Protein AF-A0A6A5EBA9-F1 (afdb_monomer)

Nearest PDB structures (foldseek):
  7dvq-assembly1_Y  TM=9.842E-01  e=2.136E-17  Homo sapiens
  8i0r-assembly1_Y  TM=9.805E-01  e=6.314E-17  Homo sapiens
  6ff4-assembly1_1  TM=9.673E-01  e=4.820E-16  Homo sapiens
  7abh-assembly1_1  TM=9.450E-01  e=1.632E-15  Homo sapiens
  5z56-assembly1_Y  TM=9.742E-01  e=1.016E-14  Homo sapiens

Structure (mmCIF, N/CA/C/O backbone):
data_AF-A0A6A5EBA9-F1
#
_entry.id   AF-A0A6A5EBA9-F1
#
loop_
_atom_site.group_PDB
_atom_site.id
_atom_site.type_symbol
_atom_site.label_atom_id
_atom_site.label_alt_id
_atom_site.label_comp_id
_atom_site.label_asym_id
_atom_site.label_entity_id
_atom_site.label_seq_id
_atom_site.pdbx_PDB_ins_code
_atom_site.Cartn_x
_atom_site.Cartn_y
_atom_site.Cartn_z
_atom_site.occupancy
_atom_site.B_iso_or_equiv
_atom_site.auth_seq_id
_atom_site.auth_comp_id
_atom_site.auth_asym_id
_atom_site.auth_atom_id
_atom_site.pdbx_PDB_model_num
ATOM 1 N N . MET A 1 1 ? 9.100 13.793 12.012 1.00 55.47 1 MET A N 1
ATOM 2 C CA . MET A 1 1 ? 9.192 13.677 10.538 1.00 55.47 1 MET A CA 1
ATOM 3 C C . MET A 1 1 ? 7.772 13.586 9.990 1.00 55.47 1 MET A C 1
ATOM 5 O O . MET A 1 1 ? 7.019 12.755 10.483 1.00 55.47 1 MET A O 1
ATOM 9 N N . ASN A 1 2 ? 7.370 14.476 9.081 1.00 79.38 2 ASN A N 1
ATOM 10 C CA . ASN A 1 2 ? 5.984 14.571 8.603 1.00 79.38 2 ASN A CA 1
ATOM 11 C C . ASN A 1 2 ? 5.656 13.392 7.648 1.00 79.38 2 ASN A C 1
ATOM 13 O O . ASN A 1 2 ? 6.435 13.141 6.728 1.00 79.38 2 ASN A O 1
ATOM 17 N N . PRO A 1 3 ? 4.548 12.649 7.851 1.00 70.31 3 PRO A N 1
ATOM 18 C CA . PRO A 1 3 ? 4.185 11.496 7.020 1.00 70.31 3 PRO A CA 1
ATOM 19 C C . PRO A 1 3 ? 3.956 11.841 5.540 1.00 70.31 3 PRO A C 1
ATOM 21 O O . PRO A 1 3 ? 4.330 11.050 4.679 1.00 70.31 3 PRO A O 1
ATOM 24 N N . LEU A 1 4 ? 3.452 13.038 5.219 1.00 77.69 4 LEU A N 1
ATOM 25 C CA . LEU A 1 4 ? 3.298 13.483 3.826 1.00 77.69 4 LEU A CA 1
ATOM 26 C C . LEU A 1 4 ? 4.651 13.711 3.142 1.00 77.69 4 LEU A C 1
ATOM 28 O O . LEU A 1 4 ? 4.798 13.484 1.944 1.00 77.69 4 LEU A O 1
ATOM 32 N N . THR A 1 5 ? 5.665 14.110 3.913 1.00 85.19 5 THR A N 1
ATOM 33 C CA . THR A 1 5 ? 7.035 14.222 3.408 1.00 85.19 5 THR A CA 1
ATOM 34 C C . THR A 1 5 ? 7.592 12.850 3.037 1.00 85.19 5 THR A C 1
ATOM 36 O O . THR A 1 5 ? 8.287 12.748 2.036 1.00 85.19 5 THR A O 1
ATOM 39 N N . LYS A 1 6 ? 7.249 11.782 3.773 1.00 86.94 6 LYS A N 1
ATOM 40 C CA . LYS A 1 6 ? 7.708 10.420 3.447 1.00 86.94 6 LYS A CA 1
ATOM 41 C C . LYS A 1 6 ? 7.158 9.926 2.108 1.00 86.94 6 LYS A C 1
ATOM 43 O O . LYS A 1 6 ? 7.929 9.426 1.301 1.00 86.94 6 LYS A O 1
ATOM 48 N N . VAL A 1 7 ? 5.860 10.124 1.858 1.00 89.75 7 VAL A N 1
ATOM 49 C CA . VAL A 1 7 ? 5.223 9.767 0.576 1.00 89.75 7 VAL A CA 1
ATOM 50 C C . VAL A 1 7 ? 5.927 10.471 -0.583 1.00 89.75 7 VAL A C 1
ATOM 52 O O . VAL A 1 7 ? 6.308 9.828 -1.558 1.00 89.75 7 VAL A O 1
ATOM 55 N N . LYS A 1 8 ? 6.153 11.784 -0.444 1.00 91.38 8 LYS A N 1
ATOM 56 C CA . LYS A 1 8 ? 6.834 12.593 -1.459 1.00 91.38 8 LYS A CA 1
ATOM 57 C C . LYS A 1 8 ? 8.256 12.095 -1.741 1.00 91.38 8 LYS A C 1
ATOM 59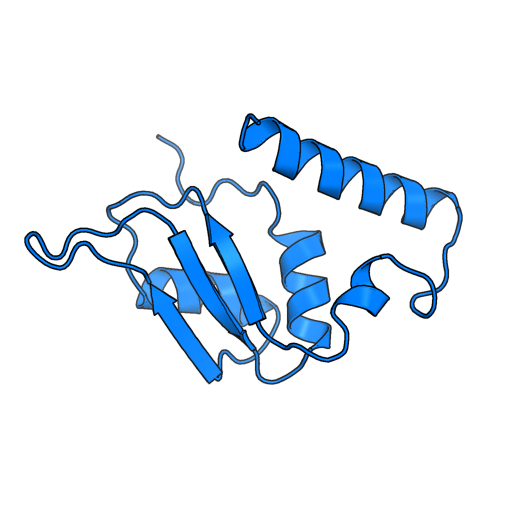 O O . LYS A 1 8 ? 8.618 11.975 -2.903 1.00 91.38 8 LYS A O 1
ATOM 64 N N . LEU A 1 9 ? 9.027 11.766 -0.703 1.00 93.12 9 LEU A N 1
ATOM 65 C CA . LEU A 1 9 ? 10.403 11.281 -0.850 1.00 93.12 9 LEU A CA 1
ATOM 66 C C . LEU A 1 9 ? 10.488 9.945 -1.600 1.00 93.12 9 LEU A C 1
ATOM 68 O O . LEU A 1 9 ? 11.359 9.795 -2.449 1.00 93.12 9 LEU A O 1
ATOM 72 N N . ILE A 1 10 ? 9.586 8.997 -1.324 1.00 92.62 10 ILE A N 1
ATOM 73 C CA . ILE A 1 10 ? 9.551 7.707 -2.038 1.00 92.62 10 ILE A CA 1
ATOM 74 C C . ILE A 1 10 ? 9.206 7.928 -3.517 1.00 92.62 10 ILE A C 1
ATOM 76 O O . ILE A 1 10 ? 9.869 7.385 -4.394 1.00 92.62 10 ILE A O 1
ATOM 80 N N . ASN A 1 11 ? 8.242 8.804 -3.814 1.00 93.50 11 ASN A N 1
ATOM 81 C CA . ASN A 1 11 ? 7.888 9.117 -5.202 1.00 93.50 11 ASN A CA 1
ATOM 82 C C . ASN A 1 11 ? 9.033 9.816 -5.954 1.00 93.50 11 ASN A C 1
ATOM 84 O O . ASN A 1 11 ? 9.273 9.524 -7.123 1.00 93.50 11 ASN A O 1
ATOM 88 N N . GLU A 1 12 ? 9.763 10.718 -5.293 1.00 94.69 12 GLU A N 1
ATOM 89 C CA . GLU A 1 12 ? 10.962 11.349 -5.859 1.00 94.69 12 GLU A CA 1
ATOM 90 C C . GLU A 1 12 ? 12.089 10.335 -6.097 1.00 94.69 12 GLU A C 1
ATOM 92 O O . GLU A 1 12 ? 12.775 10.415 -7.117 1.00 94.69 12 GLU A O 1
ATOM 97 N N . LEU A 1 13 ? 12.261 9.364 -5.193 1.00 93.94 13 LEU A N 1
ATOM 98 C CA . LEU A 1 13 ? 13.229 8.279 -5.345 1.00 93.94 13 LEU A CA 1
ATOM 99 C C . LEU A 1 13 ? 12.890 7.403 -6.558 1.00 93.94 13 LEU A C 1
ATOM 101 O O . LEU A 1 13 ? 13.748 7.217 -7.420 1.00 93.94 13 LEU A O 1
ATOM 105 N N . ASN A 1 14 ? 11.633 6.971 -6.681 1.00 93.50 14 ASN A N 1
ATOM 106 C CA . ASN A 1 14 ? 11.148 6.180 -7.814 1.00 93.50 14 ASN A CA 1
ATOM 107 C C . ASN A 1 14 ? 11.317 6.926 -9.146 1.00 93.50 14 ASN A C 1
ATOM 109 O O . ASN A 1 14 ? 11.839 6.376 -10.116 1.00 93.50 14 ASN A O 1
ATOM 113 N N . ALA A 1 15 ? 10.947 8.212 -9.191 1.00 93.81 15 ALA A N 1
ATOM 114 C CA . ALA A 1 15 ? 11.122 9.042 -10.382 1.00 93.81 15 ALA A CA 1
ATOM 115 C C . ALA A 1 15 ? 12.603 9.194 -10.766 1.00 93.81 15 ALA A C 1
ATOM 117 O O . ALA A 1 15 ? 12.956 9.160 -11.949 1.00 93.81 15 ALA A O 1
ATOM 118 N N . ARG A 1 16 ? 13.486 9.331 -9.770 1.00 94.56 16 ARG A N 1
ATOM 119 C CA . ARG A 1 16 ? 14.929 9.423 -9.988 1.00 94.56 16 ARG A CA 1
ATOM 120 C C . ARG A 1 16 ? 15.500 8.114 -10.527 1.00 94.56 16 ARG A C 1
ATOM 122 O O . ARG A 1 16 ? 16.256 8.166 -11.497 1.00 94.56 16 ARG A O 1
ATOM 129 N N . GLU A 1 17 ? 15.140 6.969 -9.953 1.00 94.62 17 GLU A N 1
ATOM 130 C CA . GLU A 1 17 ? 15.588 5.658 -10.441 1.00 94.62 17 GLU A CA 1
ATOM 131 C C . GLU A 1 17 ? 15.137 5.404 -11.882 1.00 94.62 17 GLU A C 1
ATOM 133 O O . GLU A 1 17 ? 15.955 5.014 -12.720 1.00 94.62 17 GLU A O 1
ATOM 138 N N . ALA A 1 18 ? 13.882 5.735 -12.199 1.00 92.25 18 ALA A N 1
ATOM 139 C CA . ALA A 1 18 ? 13.354 5.652 -13.557 1.00 92.25 18 ALA A CA 1
ATOM 140 C C . ALA A 1 18 ? 14.121 6.564 -14.533 1.00 92.25 18 ALA A C 1
ATOM 142 O O . ALA A 1 18 ? 14.488 6.129 -15.623 1.00 92.25 18 ALA A O 1
ATOM 143 N N . SER A 1 19 ? 14.427 7.806 -14.132 1.00 94.44 19 SER A N 1
ATOM 144 C CA . SER A 1 19 ? 15.168 8.763 -14.974 1.00 94.44 19 SER A CA 1
ATOM 145 C C . SER A 1 19 ? 16.603 8.328 -15.284 1.00 94.44 19 SER A C 1
ATOM 147 O O . SER A 1 19 ? 17.129 8.623 -16.355 1.00 94.44 19 SER A O 1
ATOM 149 N N . LEU A 1 20 ? 17.230 7.616 -14.347 1.00 94.69 20 LEU A N 1
ATOM 150 C CA . LEU A 1 20 ? 18.609 7.148 -14.452 1.00 94.69 20 LEU A CA 1
ATOM 151 C C . LEU A 1 20 ? 18.710 5.751 -15.084 1.00 94.69 20 LEU A C 1
ATOM 153 O O . LEU A 1 20 ? 19.823 5.264 -15.281 1.00 94.69 20 LEU A O 1
ATOM 157 N N . GLY A 1 21 ? 17.582 5.101 -15.396 1.00 92.75 21 GLY A N 1
ATOM 158 C CA . GLY A 1 21 ? 17.563 3.739 -15.932 1.00 92.75 21 GLY A CA 1
ATOM 159 C C . GLY A 1 21 ? 18.175 2.720 -14.969 1.00 92.75 21 GLY A C 1
ATOM 160 O O . GLY A 1 21 ? 18.897 1.814 -15.393 1.00 92.75 21 GLY A O 1
ATOM 161 N N . VAL A 1 22 ? 17.945 2.901 -13.665 1.00 92.62 22 VAL A N 1
ATOM 162 C CA . VAL A 1 22 ? 18.482 2.017 -12.625 1.00 92.62 22 VAL A CA 1
ATOM 163 C C . VAL A 1 22 ? 17.917 0.610 -12.821 1.00 92.62 22 VAL A C 1
ATOM 165 O O . VAL A 1 22 ? 16.718 0.422 -13.009 1.00 92.62 22 VAL A O 1
ATOM 168 N N . LYS A 1 23 ? 18.795 -0.399 -12.801 1.00 90.38 23 LYS A N 1
ATOM 169 C CA . LYS A 1 23 ? 18.379 -1.804 -12.895 1.00 90.38 23 LYS A CA 1
ATOM 170 C C . LYS A 1 23 ? 17.715 -2.237 -11.591 1.00 90.38 23 LYS A C 1
ATOM 172 O O . LYS A 1 23 ? 18.184 -1.871 -10.519 1.00 90.38 23 LYS A O 1
ATOM 177 N N . GLU A 1 24 ? 16.723 -3.118 -11.684 1.00 84.56 24 GLU A N 1
ATOM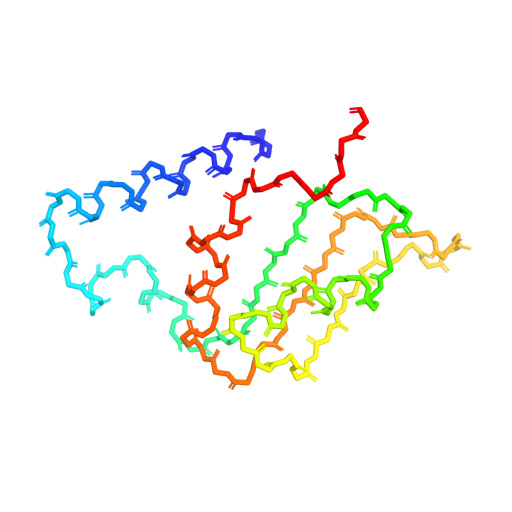 178 C CA . GLU A 1 24 ? 15.998 -3.683 -10.533 1.00 84.56 24 GLU A CA 1
ATOM 179 C C . GLU A 1 24 ? 16.938 -4.227 -9.440 1.00 84.56 24 GLU A C 1
ATOM 181 O O . GLU A 1 24 ? 16.747 -3.950 -8.260 1.00 84.56 24 GLU A O 1
ATOM 186 N N . SER A 1 25 ? 18.031 -4.891 -9.838 1.00 87.81 25 SER A N 1
ATOM 187 C CA . SER A 1 25 ? 19.033 -5.478 -8.931 1.00 87.81 25 SER A CA 1
ATOM 188 C C . SER A 1 25 ? 19.784 -4.478 -8.043 1.00 87.81 25 SER A C 1
ATOM 190 O O . SER A 1 25 ? 20.514 -4.893 -7.147 1.00 87.81 25 SER A O 1
ATOM 192 N N . VAL A 1 26 ? 19.711 -3.183 -8.358 1.00 91.44 26 VAL A N 1
ATOM 193 C CA . VAL A 1 26 ? 20.348 -2.091 -7.603 1.00 91.44 26 VAL A CA 1
ATOM 194 C C . VAL A 1 26 ? 19.354 -0.982 -7.240 1.00 91.44 26 VAL A C 1
ATOM 196 O O . VAL A 1 26 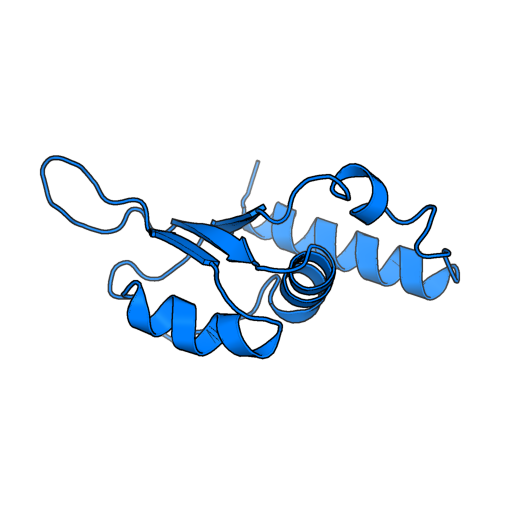? 19.769 0.068 -6.757 1.00 91.44 26 VAL A O 1
ATOM 199 N N . SER A 1 27 ? 18.057 -1.208 -7.471 1.00 93.62 27 SER A N 1
ATOM 200 C CA . SER A 1 27 ? 16.987 -0.343 -6.968 1.00 93.62 27 SER A CA 1
ATOM 201 C C . SER A 1 27 ? 16.923 -0.427 -5.445 1.00 93.62 27 SER A C 1
ATOM 203 O O . SER A 1 27 ? 17.246 -1.469 -4.864 1.00 93.62 27 SER A O 1
ATOM 205 N N . TRP A 1 28 ? 16.444 0.632 -4.795 1.00 93.44 28 TRP A N 1
ATOM 206 C CA . TRP A 1 28 ? 16.177 0.648 -3.354 1.00 93.44 28 TRP A CA 1
ATOM 207 C C . TRP A 1 28 ? 15.261 -0.507 -2.899 1.00 93.44 28 TRP A C 1
ATOM 209 O O . TRP A 1 28 ? 15.392 -0.998 -1.778 1.00 93.44 28 TRP A O 1
ATOM 219 N N . HIS A 1 29 ? 14.404 -1.026 -3.788 1.00 92.81 29 HIS A N 1
ATOM 220 C CA . HIS A 1 29 ? 13.588 -2.220 -3.543 1.00 92.81 29 HIS A CA 1
ATOM 221 C C . HIS A 1 29 ? 14.411 -3.471 -3.200 1.00 92.81 29 HIS A C 1
ATOM 223 O O . HIS A 1 29 ? 13.927 -4.346 -2.481 1.00 92.81 29 HIS A O 1
ATOM 229 N N . SER A 1 30 ? 15.663 -3.556 -3.666 1.00 92.25 30 SER A N 1
ATOM 230 C CA . SER A 1 30 ? 16.558 -4.685 -3.382 1.00 92.25 30 SER A CA 1
ATOM 231 C C . SER A 1 30 ? 16.877 -4.836 -1.892 1.00 92.25 30 SER A C 1
ATOM 233 O O . SER A 1 30 ? 17.184 -5.945 -1.455 1.00 92.25 30 SER A O 1
ATOM 235 N N . GLU A 1 31 ? 16.769 -3.764 -1.099 1.00 92.88 31 GLU A N 1
ATOM 236 C CA . GLU A 1 31 ? 16.917 -3.827 0.363 1.00 92.88 31 GLU A CA 1
ATOM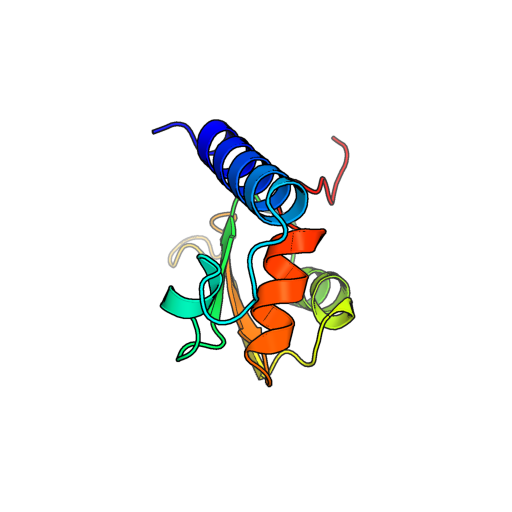 237 C C . GLU A 1 31 ? 15.768 -4.599 1.036 1.00 92.88 31 GLU A C 1
ATOM 239 O O . GLU A 1 31 ? 15.939 -5.138 2.128 1.00 92.88 31 GLU A O 1
ATOM 244 N N . TYR A 1 32 ? 14.614 -4.701 0.369 1.00 93.56 32 TYR A N 1
ATOM 245 C CA . TYR A 1 32 ? 13.392 -5.333 0.876 1.00 93.56 3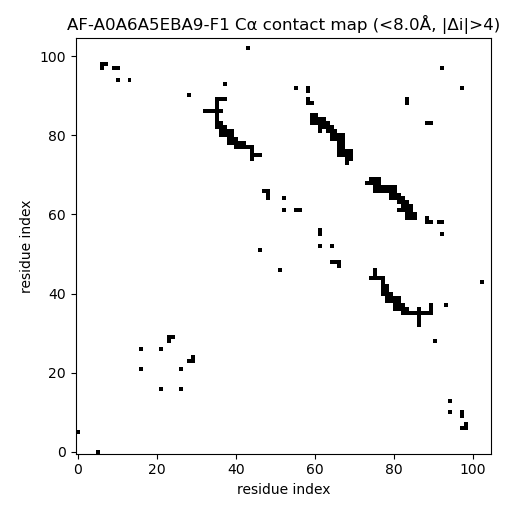2 TYR A CA 1
ATOM 246 C C . TYR A 1 32 ? 13.074 -6.677 0.204 1.00 93.56 32 TYR A C 1
ATOM 248 O O . TYR A 1 32 ? 12.014 -7.252 0.447 1.00 93.56 32 TYR A O 1
ATOM 256 N N . LYS A 1 33 ? 13.988 -7.213 -0.615 1.00 92.56 33 LYS A N 1
ATOM 257 C CA . LYS A 1 33 ? 13.778 -8.438 -1.412 1.00 92.56 33 LYS A CA 1
ATOM 258 C C . LYS A 1 33 ? 13.438 -9.694 -0.594 1.00 92.56 33 LYS A C 1
ATOM 260 O O . LYS A 1 33 ? 12.838 -10.621 -1.123 1.00 92.56 33 LYS A O 1
ATOM 265 N N . ASP A 1 34 ? 13.826 -9.728 0.681 1.00 93.50 34 ASP A N 1
ATOM 266 C CA . ASP A 1 34 ? 13.645 -10.887 1.564 1.00 93.50 34 ASP A CA 1
ATOM 267 C C . ASP A 1 34 ? 12.347 -10.797 2.399 1.00 93.50 34 ASP A C 1
ATOM 269 O O . ASP A 1 34 ? 12.131 -11.592 3.314 1.00 93.50 34 ASP A O 1
ATOM 273 N N . SER A 1 35 ? 11.471 -9.823 2.114 1.00 94.12 35 SER A N 1
ATOM 274 C CA . SER A 1 35 ? 10.215 -9.606 2.839 1.00 94.12 35 SER A CA 1
ATOM 275 C C . SER A 1 35 ? 9.059 -9.279 1.895 1.00 94.12 35 SER A C 1
ATOM 277 O O . SER A 1 35 ? 9.093 -8.287 1.176 1.00 94.12 35 SER A O 1
ATOM 279 N N . ALA A 1 36 ? 7.975 -10.054 1.985 1.00 96.00 36 ALA A N 1
ATOM 280 C CA . ALA A 1 36 ? 6.717 -9.781 1.285 1.00 96.00 36 ALA A CA 1
ATOM 281 C C . ALA A 1 36 ? 5.748 -8.881 2.091 1.00 96.00 36 ALA A C 1
ATOM 283 O O . ALA A 1 36 ? 4.557 -8.801 1.783 1.00 96.00 36 ALA A O 1
ATOM 284 N N . TRP A 1 37 ? 6.243 -8.214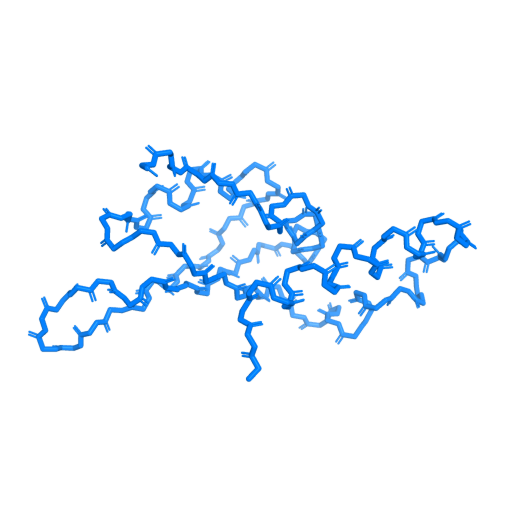 3.140 1.00 96.25 37 TRP A N 1
ATOM 285 C CA . TRP A 1 37 ? 5.453 -7.331 4.000 1.00 96.25 37 TRP A CA 1
ATOM 286 C C . TRP A 1 37 ? 5.542 -5.863 3.589 1.00 96.25 37 TRP A C 1
ATOM 288 O O . TRP A 1 37 ? 6.630 -5.301 3.479 1.00 96.25 37 TRP A O 1
ATOM 298 N N . VAL A 1 38 ? 4.382 -5.215 3.492 1.00 95.88 38 VAL A N 1
ATOM 299 C CA . VAL A 1 38 ? 4.227 -3.778 3.251 1.00 95.88 38 VAL A CA 1
ATOM 300 C C . VAL A 1 38 ? 3.537 -3.125 4.444 1.00 95.88 38 VAL A C 1
ATOM 302 O O . VAL A 1 38 ? 2.524 -3.612 4.950 1.00 95.88 38 VAL A O 1
ATOM 305 N N . PHE A 1 39 ? 4.079 -1.991 4.887 1.00 95.00 39 PHE A N 1
ATOM 306 C CA . PHE A 1 39 ? 3.407 -1.095 5.823 1.00 95.00 39 PHE A CA 1
ATOM 307 C C . PHE A 1 39 ? 2.595 -0.061 5.047 1.00 95.00 39 PHE A C 1
ATOM 309 O O . PHE A 1 39 ? 3.139 0.649 4.201 1.00 95.00 39 PHE A O 1
ATOM 316 N N . VAL A 1 40 ? 1.320 0.085 5.394 1.00 93.75 40 VAL A N 1
ATOM 317 C CA . VAL A 1 40 ? 0.455 1.119 4.827 1.00 93.75 40 VAL A CA 1
ATOM 318 C C . VAL A 1 40 ? -0.165 1.926 5.955 1.00 93.75 40 VAL A C 1
ATOM 320 O O . VAL A 1 40 ? -0.703 1.370 6.910 1.00 93.75 40 VAL A O 1
ATOM 323 N N . GLY A 1 41 ? -0.090 3.250 5.861 1.00 92.62 41 GLY A N 1
ATOM 324 C CA . GLY A 1 41 ? -0.615 4.160 6.873 1.00 92.62 41 GLY A CA 1
ATOM 325 C C . GLY A 1 41 ? -1.368 5.330 6.259 1.00 92.62 41 GLY A C 1
ATOM 326 O O . GLY A 1 41 ? -1.204 5.640 5.083 1.00 92.62 41 GLY A O 1
ATOM 327 N N . GLY A 1 42 ? -2.173 5.999 7.083 1.00 90.25 42 GLY A N 1
ATOM 328 C CA . GLY A 1 42 ? -3.017 7.111 6.641 1.00 90.25 42 GLY A CA 1
ATOM 329 C C . GLY A 1 42 ? -4.398 6.671 6.159 1.00 90.25 42 GLY A C 1
ATOM 330 O O . GLY A 1 42 ? -5.053 7.419 5.437 1.00 90.25 42 GLY A O 1
ATOM 331 N N . PHE A 1 43 ? -4.852 5.479 6.554 1.00 90.31 43 PHE A N 1
ATOM 332 C CA . PHE A 1 43 ? -6.207 5.037 6.253 1.00 90.31 43 PHE A CA 1
ATOM 333 C C . PHE A 1 43 ? -7.250 5.811 7.067 1.00 90.31 43 PHE A C 1
ATOM 335 O O . PHE A 1 43 ? -7.019 6.095 8.250 1.00 90.31 43 PHE A O 1
ATOM 342 N N . PRO A 1 44 ? -8.430 6.082 6.484 1.00 90.31 44 PRO A N 1
ATOM 343 C CA . PRO A 1 44 ? -9.611 6.455 7.248 1.00 90.31 44 PRO A CA 1
ATOM 344 C C . PRO A 1 44 ? -9.922 5.404 8.318 1.00 90.31 44 PRO A C 1
ATOM 346 O O . PRO A 1 44 ? -9.81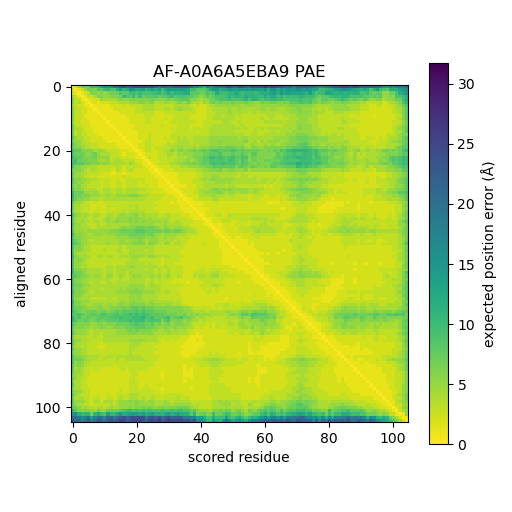6 4.202 8.080 1.00 90.31 44 PRO A O 1
ATOM 349 N N . TYR A 1 45 ? -10.357 5.845 9.499 1.00 90.62 45 TYR A N 1
ATOM 350 C CA . TYR A 1 45 ? -10.675 4.942 10.615 1.00 90.62 45 TYR A CA 1
ATOM 351 C C . TYR A 1 45 ? -11.889 4.035 10.364 1.00 90.62 45 TYR A C 1
ATOM 353 O O . TYR A 1 45 ? -12.102 3.078 11.106 1.00 90.62 45 TYR A O 1
ATOM 361 N N . GLU A 1 46 ? -12.685 4.369 9.351 1.00 89.81 46 GLU A N 1
ATOM 362 C CA . GLU A 1 46 ? -13.900 3.666 8.932 1.00 89.81 46 GLU A CA 1
ATOM 363 C C . GLU A 1 46 ? -13.592 2.465 8.022 1.00 89.81 46 GLU A C 1
ATOM 365 O O . GLU A 1 46 ? -14.451 1.612 7.828 1.00 89.81 46 GLU A O 1
ATOM 370 N N . LEU A 1 47 ? -12.373 2.398 7.479 1.00 90.62 47 LEU A N 1
ATOM 371 C CA . LEU A 1 47 ? -11.965 1.422 6.475 1.00 90.62 47 LEU A CA 1
ATOM 372 C C . LEU A 1 47 ? -11.729 0.044 7.123 1.00 90.62 47 LEU A C 1
ATOM 374 O O . LEU A 1 47 ? -11.080 -0.054 8.172 1.00 90.62 47 LEU A O 1
ATOM 378 N N . THR A 1 48 ? -12.276 -1.011 6.515 1.00 92.31 48 THR A N 1
ATOM 379 C CA . THR A 1 48 ? -12.211 -2.390 7.026 1.00 92.31 48 THR A CA 1
ATOM 380 C C . THR A 1 48 ? -11.108 -3.209 6.360 1.00 92.31 48 THR A C 1
ATOM 382 O O . THR A 1 48 ? -10.622 -2.869 5.287 1.00 92.31 48 THR A O 1
ATOM 385 N N . GLU A 1 49 ? -10.725 -4.332 6.968 1.00 92.94 49 GLU A N 1
ATOM 386 C CA . GLU A 1 49 ? -9.781 -5.289 6.383 1.00 92.94 49 GLU A CA 1
ATOM 387 C C . GLU A 1 49 ? -10.227 -5.745 4.984 1.00 92.94 49 GLU A C 1
ATOM 389 O O . GLU A 1 49 ? -9.399 -5.841 4.083 1.00 92.94 49 GLU A O 1
ATOM 394 N N . GLY A 1 50 ? -11.532 -5.968 4.788 1.00 93.56 50 GLY A N 1
ATOM 395 C CA . GLY A 1 50 ? -12.095 -6.359 3.495 1.00 93.56 50 GLY A CA 1
ATOM 396 C C . GLY A 1 50 ? -11.913 -5.286 2.423 1.00 93.56 50 GLY A C 1
ATOM 397 O O . GLY A 1 50 ? -11.521 -5.606 1.306 1.00 93.56 50 GLY A O 1
ATOM 398 N N . ASP A 1 51 ? -12.108 -4.012 2.773 1.00 92.56 51 ASP A N 1
ATOM 399 C CA . ASP A 1 51 ? -11.881 -2.897 1.844 1.00 92.56 51 ASP A CA 1
ATOM 400 C C . ASP A 1 51 ? -10.403 -2.802 1.438 1.00 92.56 51 ASP A C 1
ATOM 402 O O . ASP A 1 51 ? -10.090 -2.589 0.266 1.00 92.56 51 ASP A O 1
ATOM 406 N N . ILE A 1 52 ? -9.486 -2.995 2.398 1.00 92.62 52 ILE A N 1
ATOM 407 C CA . ILE A 1 52 ? -8.039 -3.009 2.129 1.00 92.62 52 ILE A CA 1
ATOM 408 C C . ILE A 1 52 ? -7.701 -4.157 1.183 1.00 92.62 52 ILE A C 1
ATOM 410 O O . ILE A 1 52 ? -7.005 -3.929 0.199 1.00 92.62 52 ILE A O 1
ATOM 414 N N . ILE A 1 53 ? -8.208 -5.365 1.446 1.00 94.88 53 ILE A N 1
ATOM 415 C CA . ILE A 1 53 ? -7.974 -6.522 0.575 1.00 94.88 53 ILE A CA 1
ATOM 416 C C . ILE A 1 53 ? -8.454 -6.209 -0.844 1.00 94.88 53 ILE A C 1
ATOM 418 O O . ILE A 1 53 ? -7.661 -6.276 -1.776 1.00 94.88 53 ILE A O 1
ATOM 422 N N . CYS A 1 54 ? -9.700 -5.759 -1.008 1.00 93.44 54 CYS A N 1
ATOM 423 C CA . CYS A 1 54 ? -10.264 -5.432 -2.319 1.00 93.44 54 CYS A CA 1
ATOM 424 C C . CYS A 1 54 ? -9.403 -4.439 -3.117 1.00 93.44 54 CYS A C 1
ATOM 426 O O . CYS A 1 54 ? -9.250 -4.589 -4.328 1.00 93.44 54 CYS A O 1
ATOM 428 N N . VAL A 1 55 ? -8.829 -3.429 -2.456 1.00 92.62 55 VAL A N 1
ATOM 429 C CA . VAL A 1 55 ? -7.955 -2.453 -3.120 1.00 92.62 55 VAL A CA 1
ATOM 430 C C . VAL A 1 55 ? -6.589 -3.060 -3.442 1.00 92.62 55 VAL A C 1
ATOM 432 O O . VAL A 1 55 ? -6.122 -2.927 -4.573 1.00 92.62 55 VAL A O 1
ATOM 435 N N . PHE A 1 56 ? -5.945 -3.716 -2.474 1.00 94.38 56 PHE A N 1
ATOM 436 C CA . PHE A 1 56 ? -4.556 -4.162 -2.599 1.00 94.38 56 PHE A CA 1
ATOM 437 C C . PHE A 1 56 ? -4.384 -5.456 -3.406 1.00 94.38 56 PHE A C 1
ATOM 439 O O . PHE A 1 56 ? -3.320 -5.654 -3.993 1.00 94.38 56 PHE A O 1
ATOM 446 N N . SER A 1 57 ? -5.436 -6.270 -3.538 1.00 94.81 57 SER A N 1
ATOM 447 C CA . SER A 1 57 ? -5.438 -7.492 -4.355 1.00 94.81 57 SER A CA 1
ATOM 448 C C . SER A 1 57 ? -5.201 -7.249 -5.853 1.00 94.81 57 SER A C 1
ATOM 450 O O . SER A 1 57 ? -4.959 -8.193 -6.596 1.00 94.81 57 SER A O 1
ATOM 452 N N . GLN A 1 58 ? -5.221 -5.995 -6.320 1.00 93.94 58 GLN A N 1
ATOM 453 C CA . GLN A 1 58 ? -4.916 -5.642 -7.714 1.00 93.94 58 GLN A CA 1
ATOM 454 C C . GLN A 1 58 ? -3.474 -5.968 -8.135 1.00 93.94 58 GLN A C 1
ATOM 456 O O . GLN A 1 58 ? -3.232 -6.189 -9.320 1.00 93.94 58 GLN A O 1
ATOM 461 N N . TYR A 1 59 ? -2.521 -5.992 -7.196 1.00 94.81 59 TYR A N 1
ATOM 462 C CA . TYR A 1 59 ? -1.102 -6.249 -7.495 1.00 94.81 59 TYR A CA 1
ATOM 463 C C . TYR A 1 59 ? -0.599 -7.615 -7.026 1.00 94.81 59 TYR A C 1
ATOM 465 O O . TYR A 1 59 ? 0.559 -7.958 -7.274 1.00 94.81 59 TYR A O 1
ATOM 473 N N . GLY A 1 60 ? -1.446 -8.412 -6.377 1.00 94.69 60 GLY A N 1
ATOM 474 C CA . GLY A 1 60 ? -1.101 -9.767 -5.964 1.00 94.69 60 GLY A CA 1
ATOM 475 C C . GLY A 1 60 ? -2.041 -10.335 -4.915 1.00 94.69 60 GLY A C 1
ATOM 476 O O . GLY A 1 60 ? -2.816 -9.608 -4.295 1.00 94.69 60 GLY A O 1
ATOM 477 N N . GLU A 1 61 ? -1.926 -11.640 -4.697 1.00 96.38 61 GLU A N 1
ATOM 478 C CA . GLU A 1 61 ? -2.669 -12.338 -3.654 1.00 96.38 61 GLU A CA 1
ATOM 479 C C . GLU A 1 61 ? -2.163 -11.925 -2.266 1.00 96.38 61 GLU A C 1
ATOM 481 O O . GLU A 1 61 ? -0.954 -11.845 -2.017 1.00 96.38 61 GLU A O 1
ATOM 486 N N . ILE A 1 62 ? -3.096 -11.646 -1.354 1.00 96.88 62 ILE A N 1
ATOM 487 C CA . ILE A 1 62 ? -2.793 -11.237 0.019 1.00 96.88 62 ILE A CA 1
ATOM 488 C C . ILE A 1 62 ? -2.894 -12.466 0.917 1.00 96.88 62 ILE A C 1
ATOM 490 O O . ILE A 1 62 ? -3.980 -12.974 1.179 1.00 96.88 62 ILE A O 1
ATOM 494 N N . VAL A 1 63 ? -1.754 -12.905 1.446 1.00 96.69 63 VAL A N 1
ATOM 495 C CA . VAL A 1 63 ? -1.667 -14.066 2.344 1.00 96.69 63 VAL A CA 1
ATOM 496 C C . VAL A 1 63 ? -2.052 -13.692 3.770 1.00 96.69 63 VAL A C 1
ATOM 498 O O . VAL A 1 63 ? -2.640 -14.490 4.500 1.00 96.69 63 VAL A O 1
ATOM 501 N N . ASN A 1 64 ? -1.692 -12.483 4.205 1.00 96.00 64 ASN A N 1
ATOM 502 C CA . ASN A 1 64 ? -1.983 -12.030 5.558 1.00 96.00 64 ASN A CA 1
ATOM 503 C C . ASN A 1 64 ? -2.248 -10.526 5.592 1.00 96.00 64 ASN A C 1
ATOM 505 O O . ASN A 1 64 ? -1.569 -9.743 4.928 1.00 96.00 64 ASN A O 1
ATOM 509 N N . ILE A 1 65 ? -3.210 -10.122 6.413 1.00 95.94 65 ILE A N 1
ATOM 510 C CA . ILE A 1 65 ? -3.522 -8.727 6.678 1.00 95.94 65 ILE A CA 1
ATOM 511 C C . ILE A 1 65 ? -3.629 -8.504 8.184 1.00 95.94 65 ILE A C 1
ATOM 513 O O . ILE A 1 65 ? -4.277 -9.255 8.910 1.00 95.94 65 ILE A O 1
ATOM 517 N N . ASN A 1 66 ? -3.003 -7.434 8.659 1.00 95.31 66 ASN A N 1
ATOM 518 C CA . ASN A 1 66 ? -3.070 -7.017 10.050 1.00 95.31 66 ASN A CA 1
ATOM 519 C C . ASN A 1 66 ? -3.415 -5.528 10.125 1.00 95.31 66 ASN A C 1
ATOM 521 O O . ASN A 1 66 ? -2.525 -4.670 10.172 1.00 95.31 66 ASN A O 1
ATOM 525 N N . LEU A 1 67 ? -4.717 -5.228 10.131 1.00 95.06 67 LEU A N 1
ATOM 526 C CA . LEU A 1 67 ? -5.228 -3.887 10.395 1.00 95.06 67 LEU A CA 1
ATOM 527 C C . LEU A 1 67 ? -5.149 -3.616 11.894 1.00 95.06 67 LEU A C 1
ATOM 529 O O . LEU A 1 67 ? -5.862 -4.213 12.705 1.00 95.06 67 LEU A O 1
ATOM 533 N N . VAL A 1 68 ? -4.263 -2.703 12.283 1.00 94.75 68 VAL A N 1
ATOM 534 C CA . VAL A 1 68 ? -3.985 -2.501 13.700 1.00 94.75 68 VAL A CA 1
ATOM 535 C C . VAL A 1 68 ? -5.111 -1.706 14.339 1.00 94.75 68 VAL A C 1
ATOM 537 O O . VAL A 1 68 ? -5.390 -0.564 13.975 1.00 94.75 68 VAL A O 1
ATOM 540 N N . ARG A 1 69 ? -5.725 -2.310 15.355 1.00 94.69 69 ARG A N 1
ATOM 541 C CA . ARG A 1 69 ? -6.815 -1.730 16.138 1.00 94.69 69 ARG A CA 1
ATOM 542 C C . ARG A 1 69 ? -6.364 -1.419 17.560 1.00 94.69 69 ARG A C 1
ATOM 544 O O . ARG A 1 69 ? -5.426 -2.009 18.103 1.00 94.69 69 ARG A O 1
ATOM 551 N N . ASP A 1 70 ? -7.010 -0.444 18.176 1.00 93.25 70 ASP A N 1
ATOM 552 C CA . ASP A 1 70 ? -6.848 -0.168 19.594 1.00 93.25 70 ASP A CA 1
ATOM 553 C C . ASP A 1 70 ? -7.487 -1.283 20.436 1.00 93.25 70 ASP A C 1
ATOM 555 O O . ASP A 1 70 ? -8.646 -1.639 20.238 1.00 93.25 70 ASP A O 1
ATOM 559 N N . LYS A 1 71 ? -6.736 -1.828 21.400 1.00 91.50 71 LYS A N 1
ATOM 560 C CA . LYS A 1 71 ? -7.163 -2.998 22.187 1.00 91.50 71 LYS A CA 1
ATOM 561 C C . LYS A 1 71 ? -8.366 -2.725 23.095 1.00 91.50 71 LYS A C 1
ATOM 563 O O . LYS A 1 71 ? -9.034 -3.673 23.488 1.00 91.50 71 LYS A O 1
ATOM 568 N N . LYS A 1 72 ? -8.614 -1.465 23.472 1.00 93.62 72 LYS A N 1
ATOM 569 C CA . LYS A 1 72 ? -9.717 -1.100 24.375 1.00 93.62 72 LYS A CA 1
ATOM 570 C C . LYS A 1 72 ? -10.977 -0.738 23.600 1.00 93.62 72 LYS A C 1
ATOM 572 O O . LYS A 1 72 ? -12.068 -1.117 24.000 1.00 93.62 72 LYS A O 1
ATOM 577 N N . THR A 1 73 ? -10.824 0.019 22.516 1.00 92.12 73 THR A N 1
ATOM 578 C CA . THR A 1 73 ? -11.954 0.580 21.759 1.00 92.12 73 THR A CA 1
ATOM 579 C C . THR A 1 73 ? -12.305 -0.208 20.499 1.00 92.12 73 THR A C 1
ATOM 581 O O . THR A 1 73 ? -13.358 0.036 19.919 1.00 92.12 73 THR A O 1
ATOM 584 N N . GLY A 1 74 ? -11.428 -1.101 20.029 1.00 89.25 74 GLY A N 1
ATOM 585 C CA . GLY A 1 74 ? -11.592 -1.845 18.773 1.00 89.25 74 GLY A CA 1
ATOM 586 C C . GLY A 1 74 ? -11.467 -0.990 17.504 1.00 89.25 74 GLY A C 1
ATOM 587 O O . GLY A 1 74 ? -11.525 -1.516 16.388 1.00 89.25 74 GLY A O 1
ATOM 588 N N . LYS A 1 75 ? -11.276 0.328 17.651 1.00 89.88 75 LYS A N 1
ATOM 589 C CA . LYS A 1 75 ? -11.160 1.263 16.530 1.00 89.88 75 LYS A CA 1
ATOM 590 C C . LYS A 1 75 ? -9.830 1.077 15.811 1.00 89.88 75 LYS A C 1
ATOM 592 O O . LYS A 1 75 ? -8.803 0.851 16.450 1.00 89.88 75 LYS A O 1
ATOM 597 N N . SER A 1 76 ? -9.854 1.192 14.485 1.00 92.25 76 SER A N 1
ATOM 598 C CA . SER A 1 76 ? -8.641 1.192 13.666 1.00 92.25 76 SER A CA 1
ATOM 599 C C . SER A 1 76 ? -7.695 2.309 14.110 1.00 92.25 76 SER A C 1
ATOM 601 O O . SER A 1 76 ? -8.136 3.391 14.498 1.00 92.25 76 SER A O 1
ATOM 603 N N . LYS A 1 77 ? -6.387 2.057 14.049 1.00 92.75 77 LYS A N 1
ATOM 604 C CA . LYS A 1 77 ? -5.347 3.077 14.237 1.00 92.75 77 LYS A CA 1
ATOM 605 C C . LYS A 1 77 ? -4.949 3.763 12.926 1.00 92.75 77 LYS A C 1
ATOM 607 O O . LYS A 1 77 ? -4.036 4.584 12.935 1.00 92.75 77 LYS A O 1
ATOM 612 N N . GLY A 1 78 ? -5.613 3.433 11.815 1.00 91.56 78 GLY A N 1
ATOM 613 C CA . GLY A 1 78 ? -5.363 4.044 10.506 1.00 91.56 78 GLY A CA 1
ATOM 614 C C . GLY A 1 78 ? -4.099 3.531 9.810 1.00 91.56 78 GLY A C 1
ATOM 615 O O . GLY A 1 78 ? -3.566 4.209 8.931 1.00 91.56 78 GLY A O 1
ATOM 616 N N . PHE A 1 79 ? -3.593 2.358 10.203 1.00 93.94 79 PHE A N 1
ATOM 617 C CA . PHE A 1 79 ? -2.476 1.693 9.534 1.00 93.94 79 PHE A CA 1
ATOM 618 C C . PHE A 1 79 ? -2.621 0.170 9.552 1.00 93.94 79 PHE A C 1
ATOM 620 O O . PHE A 1 79 ? -3.241 -0.402 10.451 1.00 93.94 79 PHE A O 1
ATOM 627 N N . CYS A 1 80 ? -2.029 -0.472 8.553 1.00 95.44 80 CYS A N 1
ATOM 628 C CA . CYS A 1 80 ? -2.119 -1.898 8.290 1.00 95.44 80 CYS A CA 1
ATOM 629 C C . CYS A 1 80 ? -0.754 -2.453 7.879 1.00 95.44 80 CYS A C 1
ATOM 631 O O . CYS A 1 80 ? 0.040 -1.758 7.241 1.00 95.44 80 CYS A O 1
ATOM 633 N N . PHE A 1 81 ? -0.515 -3.721 8.199 1.00 96.50 81 PHE A N 1
ATOM 634 C CA . PHE A 1 81 ? 0.535 -4.518 7.571 1.00 96.50 81 PHE A CA 1
ATOM 635 C C . PHE A 1 81 ? -0.109 -5.505 6.604 1.00 96.50 81 PHE A C 1
ATOM 637 O O . PHE A 1 81 ? -1.079 -6.170 6.970 1.00 96.50 81 PHE A O 1
ATOM 644 N N . ILE A 1 82 ? 0.408 -5.573 5.384 1.00 97.12 82 ILE A N 1
ATOM 645 C CA . ILE A 1 82 ? -0.091 -6.452 4.324 1.00 97.12 82 ILE A CA 1
ATOM 646 C C . ILE A 1 82 ? 1.054 -7.372 3.918 1.00 97.12 82 ILE A C 1
ATOM 648 O O . ILE A 1 82 ? 2.146 -6.888 3.631 1.00 97.12 82 ILE A O 1
ATOM 652 N N . CYS A 1 83 ? 0.813 -8.677 3.921 1.00 97.31 83 CYS A N 1
ATOM 653 C CA . CYS A 1 83 ? 1.731 -9.690 3.422 1.00 97.31 83 CYS A CA 1
ATOM 654 C C . CYS A 1 83 ? 1.189 -10.226 2.104 1.00 97.31 83 CYS A C 1
ATOM 656 O O . CYS A 1 83 ? 0.109 -10.822 2.081 1.00 97.31 83 CYS A O 1
ATOM 658 N N . PHE A 1 84 ? 1.945 -10.031 1.033 1.00 97.75 84 PHE A N 1
ATOM 659 C CA . PHE A 1 84 ? 1.639 -10.626 -0.262 1.00 97.75 84 PHE A CA 1
ATOM 660 C C . PHE A 1 84 ? 2.204 -12.044 -0.364 1.00 97.75 84 PHE A C 1
ATOM 662 O O . PHE A 1 84 ? 3.065 -12.438 0.426 1.00 97.75 84 PHE A O 1
ATOM 669 N N . GLU A 1 85 ? 1.704 -12.810 -1.331 1.00 96.75 85 GLU A N 1
ATOM 670 C CA . GLU A 1 85 ? 2.268 -14.117 -1.686 1.00 96.75 85 GLU A CA 1
ATOM 671 C C . GLU A 1 85 ? 3.656 -13.980 -2.326 1.00 96.75 85 GLU A C 1
ATOM 673 O O . GLU A 1 85 ? 4.561 -14.748 -2.008 1.00 96.75 85 GLU A O 1
ATOM 678 N N . ASP A 1 86 ? 3.842 -12.966 -3.177 1.00 95.12 86 ASP A N 1
ATOM 679 C CA . ASP A 1 86 ? 5.102 -12.693 -3.869 1.00 95.12 86 ASP A CA 1
ATOM 680 C C . ASP A 1 86 ? 5.693 -11.340 -3.452 1.00 95.12 86 ASP A C 1
ATOM 682 O O . ASP A 1 86 ? 4.987 -10.342 -3.270 1.00 95.12 86 ASP A O 1
ATOM 686 N N . GLN A 1 87 ? 7.021 -11.279 -3.354 1.00 94.56 87 GLN A N 1
ATOM 687 C CA . GLN A 1 87 ? 7.724 -10.037 -3.056 1.00 94.56 87 GLN A CA 1
ATOM 688 C C . GLN A 1 87 ? 7.558 -9.019 -4.190 1.00 94.56 87 GLN A C 1
ATOM 690 O O . GLN A 1 87 ? 7.441 -7.825 -3.917 1.00 94.56 87 GLN A O 1
ATOM 695 N N . ARG A 1 88 ? 7.437 -9.450 -5.450 1.00 94.50 88 ARG A N 1
ATOM 696 C CA . ARG A 1 88 ? 7.217 -8.522 -6.576 1.00 94.50 88 ARG A CA 1
ATOM 697 C C . ARG A 1 88 ? 5.914 -7.735 -6.439 1.00 94.50 88 ARG A C 1
ATOM 699 O O . ARG A 1 88 ? 5.865 -6.562 -6.803 1.00 94.50 88 ARG A O 1
ATOM 706 N N . SER A 1 89 ? 4.883 -8.336 -5.846 1.00 96.75 89 SER A N 1
ATOM 707 C CA . SER A 1 89 ? 3.624 -7.648 -5.542 1.00 96.75 89 SER A CA 1
ATOM 708 C C . SER A 1 89 ? 3.815 -6.500 -4.554 1.00 96.75 89 SER A C 1
ATOM 710 O O . SER A 1 89 ? 3.129 -5.486 -4.662 1.00 96.75 89 SER A O 1
ATOM 712 N N . THR A 1 90 ? 4.785 -6.604 -3.637 1.00 95.88 90 THR A N 1
ATOM 713 C CA . THR A 1 90 ? 5.125 -5.499 -2.727 1.00 95.88 90 THR A CA 1
ATOM 714 C C . THR A 1 90 ? 5.710 -4.305 -3.470 1.00 95.88 90 THR A C 1
ATOM 716 O O . THR A 1 90 ? 5.299 -3.180 -3.203 1.00 95.88 90 THR A O 1
ATOM 719 N N . VAL A 1 91 ? 6.600 -4.550 -4.438 1.00 94.94 91 VAL A N 1
ATOM 720 C CA . VAL A 1 91 ? 7.21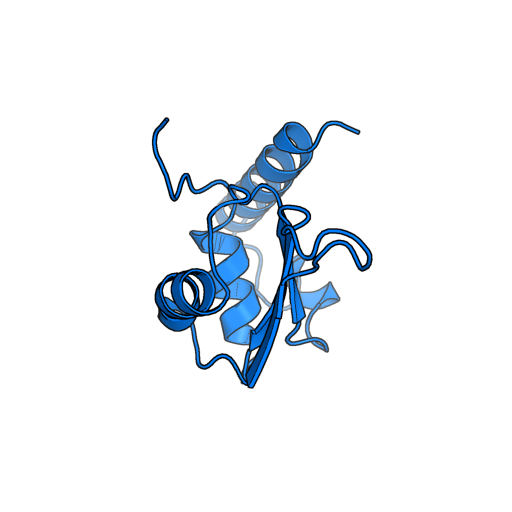1 -3.514 -5.286 1.00 94.94 91 VAL A CA 1
ATOM 721 C C . VAL A 1 91 ? 6.122 -2.793 -6.075 1.00 94.94 91 VAL A C 1
ATOM 723 O O . VAL A 1 91 ? 5.983 -1.578 -5.980 1.00 94.94 91 VAL A O 1
ATOM 726 N N . LEU A 1 92 ? 5.258 -3.553 -6.755 1.00 95.38 92 LEU A N 1
ATOM 727 C CA . LEU A 1 92 ? 4.140 -2.992 -7.516 1.00 95.38 92 LEU A CA 1
ATOM 728 C C . LEU A 1 92 ? 3.175 -2.192 -6.630 1.00 95.38 92 LEU A C 1
ATOM 730 O O . LEU A 1 92 ? 2.746 -1.104 -7.018 1.00 95.38 92 LEU A O 1
ATOM 734 N N . ALA A 1 93 ? 2.842 -2.699 -5.442 1.00 95.44 93 ALA A N 1
ATOM 735 C CA . ALA A 1 93 ? 1.963 -2.001 -4.512 1.00 95.44 93 ALA A CA 1
ATOM 736 C C . ALA A 1 93 ? 2.585 -0.691 -4.011 1.00 95.44 93 ALA A C 1
ATOM 738 O O . ALA A 1 93 ? 1.898 0.327 -3.962 1.00 95.44 93 ALA A O 1
ATOM 739 N N . VAL A 1 94 ? 3.873 -0.687 -3.666 1.00 94.69 94 VAL A N 1
ATOM 740 C CA . VAL A 1 94 ? 4.573 0.525 -3.225 1.00 94.69 94 VAL A CA 1
ATOM 741 C C . VAL A 1 94 ? 4.654 1.546 -4.357 1.00 94.69 94 VAL A C 1
ATOM 743 O O . VAL A 1 94 ? 4.307 2.705 -4.144 1.00 94.69 94 VAL A O 1
ATOM 746 N N . ASP A 1 95 ? 5.027 1.129 -5.562 1.00 94.12 95 ASP A N 1
ATOM 747 C CA . ASP A 1 95 ? 5.217 2.050 -6.682 1.00 94.12 95 ASP A CA 1
ATOM 748 C C . ASP A 1 95 ? 3.913 2.694 -7.156 1.00 94.12 95 ASP A C 1
ATOM 750 O O . ASP A 1 95 ? 3.899 3.874 -7.512 1.00 94.12 95 ASP A O 1
ATOM 754 N N . ASN A 1 96 ? 2.807 1.945 -7.137 1.00 94.00 96 ASN A N 1
ATOM 755 C CA . ASN A 1 96 ? 1.545 2.410 -7.708 1.00 94.00 96 ASN A CA 1
ATOM 756 C C . ASN A 1 96 ? 0.533 2.916 -6.670 1.00 94.00 96 ASN A C 1
ATOM 758 O O . ASN A 1 96 ? -0.295 3.767 -6.998 1.00 94.00 96 ASN A O 1
ATOM 762 N N . PHE A 1 97 ? 0.557 2.409 -5.431 1.00 94.31 97 PHE A N 1
ATOM 763 C CA . PHE A 1 97 ? -0.379 2.838 -4.383 1.00 94.31 97 PHE A CA 1
ATOM 764 C C . PHE A 1 97 ? 0.201 3.869 -3.410 1.00 94.31 97 PHE A C 1
ATOM 766 O O . PHE A 1 97 ? -0.552 4.447 -2.619 1.00 94.31 97 PHE A O 1
ATOM 773 N N . ASN A 1 98 ? 1.498 4.181 -3.460 1.00 93.06 98 ASN A N 1
ATOM 774 C CA . ASN A 1 98 ? 2.052 5.202 -2.576 1.00 93.06 98 ASN A CA 1
ATOM 775 C C . ASN A 1 98 ? 1.499 6.606 -2.896 1.00 93.06 98 ASN A C 1
ATOM 777 O O . ASN A 1 98 ? 1.753 7.200 -3.943 1.00 93.06 98 ASN A O 1
ATOM 781 N N . GLY A 1 99 ? 0.754 7.166 -1.940 1.00 89.38 99 GLY A N 1
ATOM 782 C CA . GLY A 1 99 ? 0.163 8.502 -2.042 1.00 89.38 99 GLY A CA 1
ATOM 783 C C . GLY A 1 99 ? -1.213 8.565 -2.707 1.00 89.38 99 GLY A C 1
ATOM 784 O O . GLY A 1 99 ? -1.724 9.671 -2.907 1.00 89.38 99 GLY A O 1
ATOM 785 N N . ILE A 1 100 ? -1.841 7.424 -3.012 1.00 90.19 100 ILE A N 1
ATOM 786 C CA . ILE A 1 100 ? -3.221 7.412 -3.509 1.00 90.19 100 ILE A CA 1
ATOM 787 C C . ILE A 1 100 ? -4.196 7.910 -2.437 1.00 90.19 100 ILE A C 1
ATOM 789 O O . ILE A 1 100 ? -4.002 7.716 -1.236 1.00 90.19 100 ILE A O 1
ATOM 793 N N . LYS A 1 101 ? -5.295 8.519 -2.881 1.00 86.00 101 LYS A N 1
ATOM 794 C CA . LYS A 1 101 ? -6.412 8.905 -2.015 1.00 86.00 101 LYS A CA 1
ATOM 795 C C . LYS A 1 101 ? -7.580 7.962 -2.274 1.00 86.00 101 LYS A C 1
ATOM 797 O O . LYS A 1 101 ? -8.231 8.076 -3.306 1.00 86.00 101 LYS A O 1
ATOM 802 N N . VAL A 1 102 ? -7.830 7.042 -1.342 1.00 77.69 102 VAL A N 1
ATOM 803 C CA . VAL A 1 102 ? -8.903 6.033 -1.463 1.00 77.69 102 VAL A CA 1
ATOM 804 C C . VAL A 1 102 ? -10.285 6.644 -1.213 1.00 77.69 102 VAL A C 1
ATOM 806 O O . VAL A 1 102 ? -11.250 6.290 -1.878 1.00 77.69 102 VAL A O 1
ATOM 809 N N . THR A 1 103 ? -10.388 7.604 -0.293 1.00 74.94 103 THR A N 1
ATOM 810 C CA . THR A 1 103 ? -11.646 8.294 0.017 1.00 74.94 103 THR A CA 1
ATOM 811 C C . THR A 1 103 ? -11.455 9.800 -0.121 1.00 74.94 103 THR A C 1
ATOM 813 O O . THR A 1 103 ? -10.546 10.360 0.496 1.00 74.94 103 THR A O 1
ATOM 816 N N . GLN A 1 104 ? -12.313 10.467 -0.892 1.00 55.53 104 GLN A N 1
ATOM 817 C CA . GLN A 1 104 ? -12.428 11.924 -0.855 1.00 55.53 104 GLN A CA 1
ATOM 818 C C . GLN A 1 104 ? -13.384 12.302 0.281 1.00 55.53 104 GLN A C 1
ATOM 820 O O . GLN A 1 104 ? -14.574 12.004 0.220 1.00 55.53 104 GLN A O 1
ATOM 825 N N . ARG A 1 105 ? -12.855 12.937 1.322 1.00 45.28 105 ARG A N 1
ATOM 826 C CA . ARG A 1 105 ? -13.622 13.823 2.197 1.00 45.28 105 ARG A CA 1
ATOM 827 C C . ARG A 1 105 ? -12.957 15.187 2.169 1.00 45.28 105 ARG A C 1
ATOM 829 O O . ARG A 1 105 ? -11.704 15.210 2.122 1.00 45.28 105 ARG A O 1
#

Radius of gyration: 14.65 Å; Cα contacts (8 Å, |Δi|>4): 120; chains: 1; bounding box: 34×29×40 Å

Secondary structure (DSSP, 8-state):
--HHHHHHHHHHHHHHHHHHT--GGGSGGGGGTT--EEEEE---TT--HHHHHHHHTTSS-EEEEEEEE-TTT--EEEEEEEEESSHHHHHHHHHHHT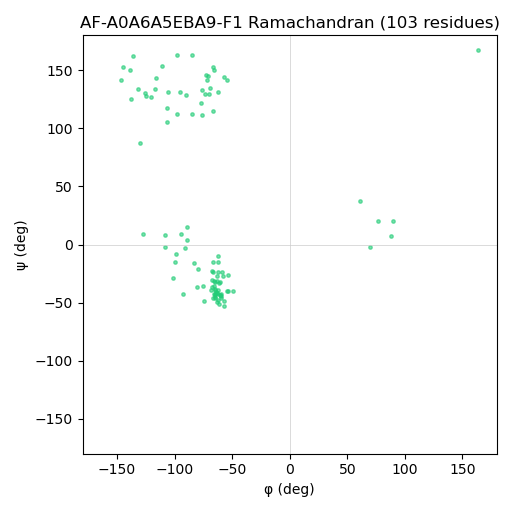T--SS--

Organism: Perca fluviatilis (NCBI:txid8168)

pLDDT: mean 91.27, std 8.12, range [45.28, 97.75]

Solvent-accessible surface area (backbone atoms only — not comparable to full-atom values): 6308 Å² total; per-residue (Å²): 134,62,69,70,57,51,46,50,51,53,53,53,49,52,52,48,38,62,74,68,67,59,52,70,90,75,34,80,64,51,81,46,64,92,48,32,68,42,82,48,71,81,48,62,60,85,67,48,69,67,58,49,47,68,62,58,46,78,50,40,59,72,75,44,78,46,69,43,51,40,92,89,76,65,45,51,70,22,35,32,40,39,26,35,74,44,45,68,27,42,54,51,41,51,74,71,52,64,78,65,77,93,71,92,127

Foldseek 3Di:
DDPVVVLVVLQVLVVVCVVVVPDPCPRPLVVCQVFQKDKDFDADQPDDPVNVQVVLCVLAAWPDKAQDADPPPRTGPRMMMTGGPHSVSVVVCSNPVRPDDPDDD

InterPro domains:
  IPR000504 RNA recognition motif domain [PF00076] (38-105)
  IPR000504 RNA recognition motif domain [PS50102] (36-105)
  IPR000504 RNA recognition motif domain [SM00360] (37-103)
  IPR012677 Nucleotide-binding alpha-beta plait domain superfamily [G3DSA:3.30.70.330] (5-105)
  IPR035979 RNA-binding domain superfamily [SSF54928] (27-102)
  IPR045844 Ist3-like, RNA recognition motif [cd12411] (27-105)
  IPR051847 RNA Processing and Spliceosome Component [PTHR45880] (1-105)

Sequence (105 aa):
MNPLTKVKLINELNAREASLGVKESVSWHSEYKDSAWVFVGGFPYELTEGDIICVFSQYGEIVNINLVRDKKTGKSKGFCFICFEDQRSTVLAVDNFNGIKVTQR

Mean predicted aligned error: 4.19 Å